Protein AF-A0A6I7X8Q0-F1 (afdb_monomer)

Mean predicted aligned error: 6.01 Å

Structure (mmCIF, N/CA/C/O backbone):
data_AF-A0A6I7X8Q0-F1
#
_entry.id   AF-A0A6I7X8Q0-F1
#
loop_
_atom_site.group_PDB
_atom_site.id
_atom_site.type_symbol
_atom_site.label_atom_id
_atom_site.label_alt_id
_atom_site.label_comp_id
_atom_site.label_asym_id
_atom_site.label_entity_id
_atom_site.label_seq_id
_atom_site.pdbx_PDB_ins_code
_atom_site.Cartn_x
_atom_site.Cartn_y
_atom_site.Cartn_z
_atom_site.occupancy
_atom_site.B_iso_or_equiv
_atom_site.auth_seq_id
_atom_site.auth_comp_id
_atom_site.auth_asym_id
_atom_site.auth_atom_id
_atom_site.pdbx_PDB_model_num
ATOM 1 N N . MET A 1 1 ? 10.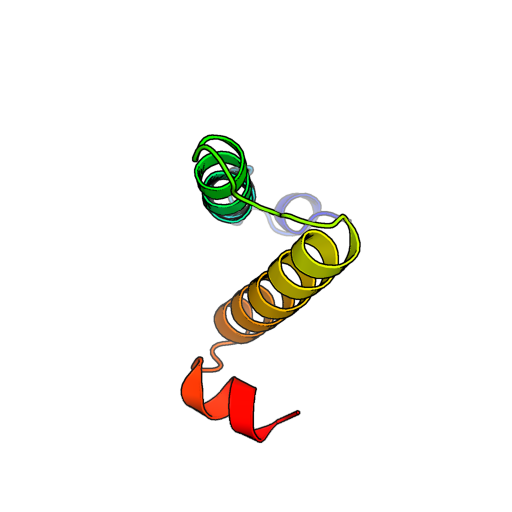741 -15.829 -5.954 1.00 59.12 1 MET A N 1
ATOM 2 C CA . MET A 1 1 ? 12.062 -15.406 -6.468 1.00 59.12 1 MET A CA 1
ATOM 3 C C . MET A 1 1 ? 12.060 -13.889 -6.608 1.00 59.12 1 MET A C 1
ATOM 5 O O . MET A 1 1 ? 11.109 -13.361 -7.173 1.00 59.12 1 MET A O 1
ATOM 9 N N . LEU A 1 2 ? 13.027 -13.178 -6.020 1.00 71.12 2 LEU A N 1
ATOM 10 C CA 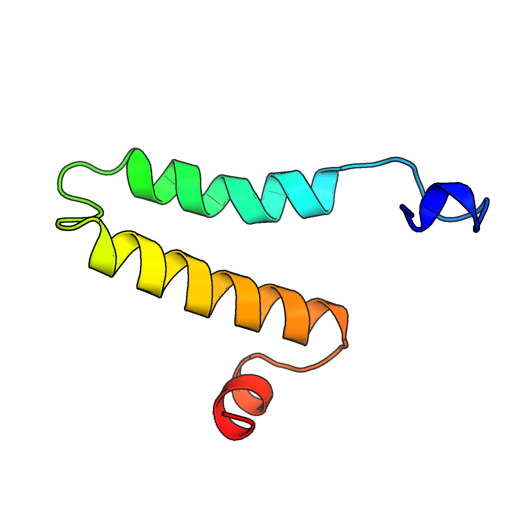. LEU A 1 2 ? 13.064 -11.709 -6.060 1.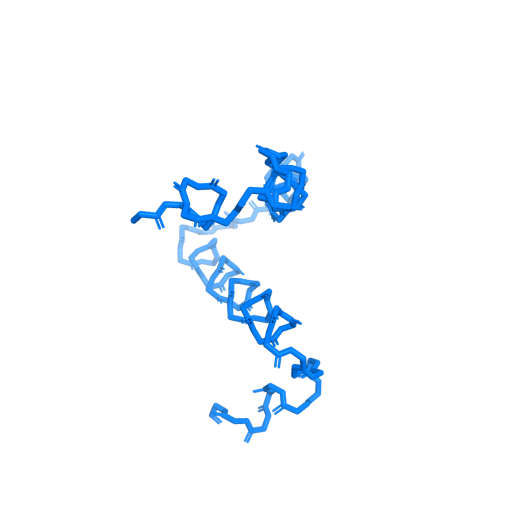00 71.12 2 LEU A CA 1
ATOM 11 C C . LEU A 1 2 ? 13.694 -11.241 -7.379 1.00 71.12 2 LEU A C 1
ATOM 13 O O . LEU A 1 2 ? 14.674 -11.820 -7.828 1.00 71.12 2 LEU A O 1
ATOM 17 N N . ARG A 1 3 ? 13.134 -10.198 -8.007 1.00 73.19 3 ARG A N 1
ATOM 18 C CA . ARG A 1 3 ? 13.464 -9.793 -9.391 1.00 73.19 3 ARG A CA 1
ATOM 19 C C . ARG A 1 3 ? 14.934 -9.385 -9.591 1.00 73.19 3 ARG A C 1
ATOM 21 O O . ARG A 1 3 ? 15.456 -9.560 -10.686 1.00 73.19 3 ARG A O 1
ATOM 28 N N . PHE A 1 4 ? 15.610 -8.920 -8.536 1.00 77.62 4 PHE A N 1
ATOM 29 C CA . PHE A 1 4 ? 17.053 -8.639 -8.552 1.00 77.62 4 PHE A CA 1
ATOM 30 C C . PHE A 1 4 ? 17.921 -9.907 -8.634 1.00 77.62 4 PHE A C 1
ATOM 32 O O . PHE A 1 4 ? 19.059 -9.829 -9.071 1.00 77.62 4 PHE A O 1
ATOM 39 N N . MET A 1 5 ? 17.402 -11.080 -8.242 1.00 85.88 5 MET A N 1
ATOM 40 C CA . MET A 1 5 ? 18.147 -12.348 -8.310 1.00 85.88 5 MET A CA 1
ATOM 41 C C . MET A 1 5 ? 18.263 -12.877 -9.744 1.00 85.88 5 MET A C 1
ATOM 43 O O . MET A 1 5 ? 19.109 -13.716 -10.020 1.00 85.88 5 MET A O 1
ATOM 47 N N . THR A 1 6 ? 17.399 -12.411 -10.649 1.00 89.88 6 THR A N 1
ATOM 48 C CA . THR A 1 6 ? 17.355 -12.828 -12.060 1.00 89.88 6 THR A CA 1
ATOM 49 C C . THR A 1 6 ? 17.788 -11.734 -13.028 1.00 89.88 6 THR A C 1
ATOM 51 O O . THR A 1 6 ? 18.092 -12.026 -14.177 1.00 89.88 6 THR A O 1
ATOM 54 N N . ILE A 1 7 ? 17.751 -10.468 -12.604 1.00 83.31 7 ILE A N 1
ATOM 55 C CA . ILE A 1 7 ? 17.950 -9.312 -13.478 1.00 83.31 7 ILE A CA 1
ATOM 56 C C . ILE A 1 7 ? 18.9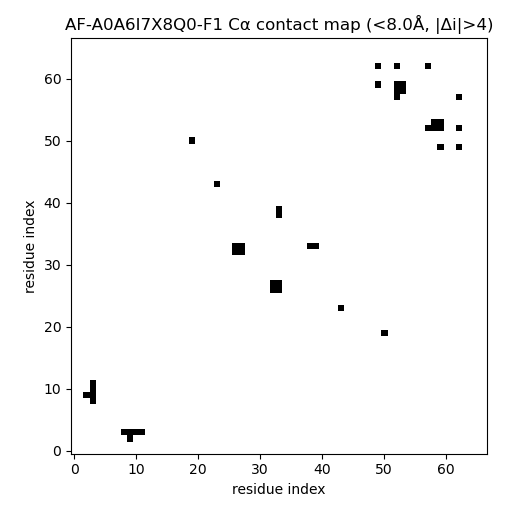96 -8.388 -12.851 1.00 83.31 7 ILE A C 1
ATOM 58 O O . ILE A 1 7 ? 18.698 -7.664 -11.903 1.00 83.31 7 ILE A O 1
ATOM 62 N N . ALA A 1 8 ? 20.207 -8.393 -13.417 1.00 84.38 8 ALA A N 1
ATOM 63 C CA . ALA A 1 8 ? 21.387 -7.720 -12.864 1.00 84.38 8 ALA A CA 1
ATOM 64 C C . ALA A 1 8 ? 21.252 -6.190 -12.724 1.00 84.38 8 ALA A C 1
ATOM 66 O O . ALA A 1 8 ? 21.892 -5.597 -11.862 1.00 84.38 8 ALA A O 1
ATOM 67 N N . TYR A 1 9 ? 20.409 -5.543 -13.537 1.00 84.50 9 TYR A N 1
ATOM 68 C CA . TYR A 1 9 ? 20.188 -4.093 -13.473 1.00 84.50 9 TYR A CA 1
ATOM 69 C C . TYR A 1 9 ? 19.129 -3.673 -12.441 1.00 84.50 9 TYR A C 1
ATOM 71 O O . TYR A 1 9 ? 18.914 -2.479 -12.237 1.00 84.50 9 TYR A O 1
ATOM 79 N N . VAL A 1 10 ? 18.429 -4.623 -11.808 1.00 78.44 10 VAL A N 1
ATOM 80 C CA . VAL A 1 10 ? 17.452 -4.303 -10.763 1.00 78.44 10 VAL A CA 1
ATOM 81 C C . VAL A 1 10 ? 18.204 -4.147 -9.439 1.00 78.44 10 VAL A C 1
ATOM 83 O O . VAL A 1 10 ? 18.749 -5.129 -8.937 1.00 78.44 10 VAL A O 1
ATOM 86 N N . PRO A 1 11 ? 18.232 -2.944 -8.840 1.00 76.62 11 PRO A N 1
ATOM 87 C CA . PRO A 1 11 ? 18.942 -2.730 -7.588 1.00 76.62 11 PRO A CA 1
ATOM 88 C C . PRO A 1 11 ? 18.334 -3.568 -6.455 1.00 76.62 11 PRO A C 1
ATOM 90 O O . PRO A 1 11 ? 17.116 -3.724 -6.364 1.00 76.62 11 PRO A O 1
ATOM 93 N N . PHE A 1 12 ? 19.183 -4.040 -5.536 1.00 77.25 12 PHE A N 1
ATOM 94 C CA . PHE A 1 12 ? 18.804 -4.817 -4.341 1.00 77.25 12 PHE A CA 1
ATOM 95 C C . PHE A 1 12 ? 17.946 -4.026 -3.324 1.00 77.25 12 PHE A C 1
ATOM 97 O O . PHE A 1 12 ? 17.564 -4.536 -2.275 1.00 77.25 12 PHE A O 1
ATOM 104 N N . THR A 1 13 ? 17.637 -2.758 -3.599 1.00 80.38 13 THR A N 1
ATOM 105 C CA . THR A 1 13 ? 16.983 -1.869 -2.636 1.00 80.38 13 THR A CA 1
ATOM 106 C C . THR A 1 13 ? 15.580 -2.342 -2.245 1.00 80.38 13 THR A C 1
ATOM 108 O O . THR A 1 13 ? 14.720 -2.622 -3.082 1.00 80.38 13 THR A O 1
ATOM 111 N N . ASN A 1 14 ? 15.323 -2.352 -0.938 1.00 78.00 14 ASN A N 1
ATOM 112 C CA . ASN A 1 14 ? 14.001 -2.568 -0.363 1.00 78.00 14 ASN A CA 1
ATOM 113 C C . ASN A 1 14 ? 13.206 -1.254 -0.206 1.00 78.00 14 ASN A C 1
ATOM 115 O O . ASN A 1 14 ? 12.098 -1.296 0.326 1.00 78.00 14 ASN A O 1
ATOM 119 N N . ASN A 1 15 ? 13.717 -0.105 -0.677 1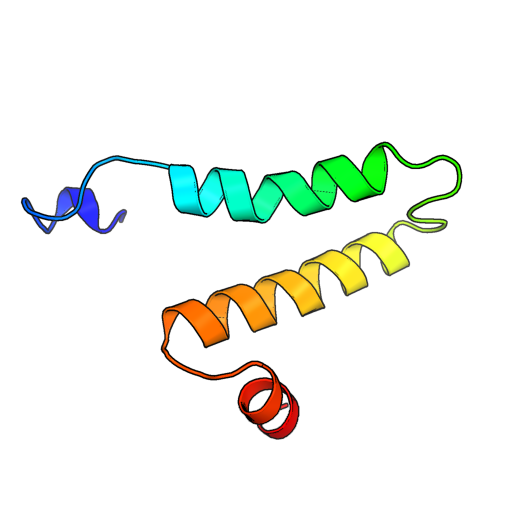.00 83.5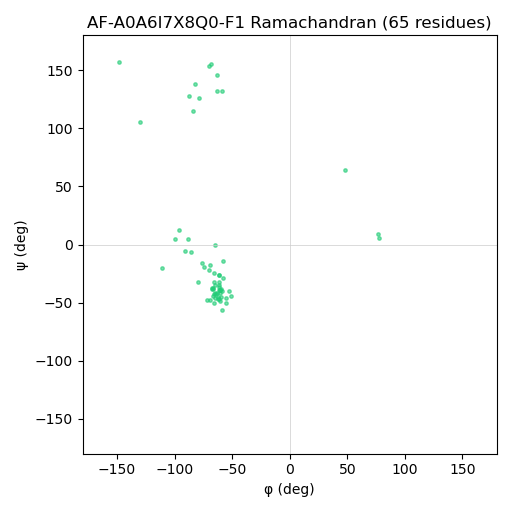6 15 ASN A N 1
ATOM 120 C CA . ASN A 1 15 ? 13.132 1.221 -0.423 1.00 83.56 15 ASN A CA 1
ATOM 121 C C . ASN A 1 15 ? 11.642 1.288 -0.779 1.00 83.56 15 ASN A C 1
ATOM 123 O O . ASN A 1 15 ? 10.843 1.883 -0.059 1.00 83.56 15 ASN A O 1
ATOM 127 N N . ALA A 1 16 ? 11.236 0.661 -1.886 1.00 79.50 16 ALA A N 1
ATOM 128 C CA . ALA A 1 16 ? 9.831 0.617 -2.287 1.00 79.50 16 ALA A CA 1
ATOM 129 C C . ALA A 1 16 ? 8.966 -0.217 -1.322 1.00 79.50 16 ALA A C 1
ATOM 131 O O . ALA A 1 16 ? 7.821 0.147 -1.044 1.00 79.50 16 ALA A O 1
ATOM 132 N N . ALA A 1 17 ? 9.506 -1.322 -0.800 1.00 80.56 17 ALA A N 1
ATOM 133 C CA . ALA A 1 17 ? 8.833 -2.155 0.190 1.00 80.56 17 ALA A CA 1
ATOM 134 C C . ALA A 1 17 ? 8.728 -1.425 1.537 1.00 80.56 17 ALA A C 1
ATOM 136 O O . ALA A 1 17 ? 7.626 -1.307 2.076 1.00 80.56 17 ALA A O 1
ATOM 137 N N . GLU A 1 18 ? 9.820 -0.836 2.026 1.00 86.44 18 GLU A N 1
ATOM 138 C CA . GLU A 1 18 ? 9.817 -0.044 3.261 1.00 86.44 18 GLU A CA 1
ATOM 139 C C . GLU A 1 18 ? 8.871 1.153 3.181 1.00 86.44 18 GLU A C 1
ATOM 141 O O . GLU A 1 18 ? 8.057 1.357 4.083 1.00 86.44 18 GLU A O 1
ATOM 146 N N . ASN A 1 19 ? 8.892 1.905 2.076 1.00 86.75 19 ASN A N 1
ATOM 147 C CA . ASN A 1 19 ? 7.979 3.032 1.881 1.00 86.75 19 ASN A CA 1
ATOM 148 C C . ASN A 1 19 ? 6.507 2.600 1.881 1.00 86.75 19 ASN A C 1
ATOM 150 O O . ASN A 1 19 ? 5.651 3.329 2.388 1.00 86.75 19 ASN A O 1
ATOM 154 N N . SER A 1 20 ? 6.195 1.411 1.355 1.00 84.56 20 SER A N 1
ATOM 155 C CA . SER A 1 20 ? 4.825 0.889 1.374 1.00 84.56 20 SER A CA 1
ATOM 156 C C . SER A 1 20 ? 4.338 0.561 2.795 1.00 84.56 20 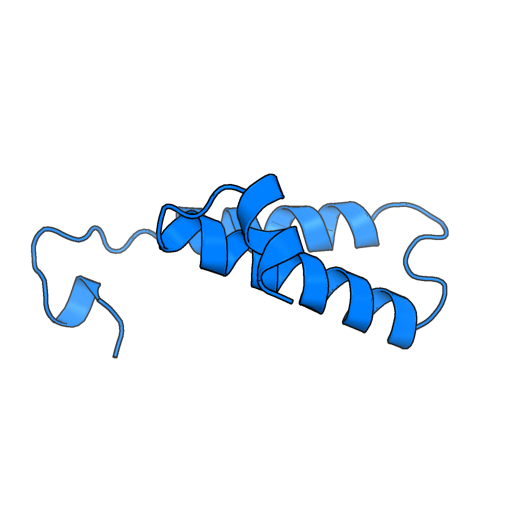SER A C 1
ATOM 158 O O . SER A 1 20 ? 3.193 0.874 3.129 1.00 84.56 20 SER A O 1
ATOM 160 N N . ILE A 1 21 ? 5.222 0.028 3.650 1.00 86.25 21 ILE A N 1
ATOM 161 C CA . ILE A 1 21 ? 4.932 -0.358 5.043 1.00 86.25 21 ILE A CA 1
ATOM 162 C C . ILE A 1 21 ? 4.936 0.855 5.984 1.00 86.25 21 ILE A C 1
ATOM 164 O O . ILE A 1 21 ? 4.157 0.904 6.941 1.00 86.25 21 ILE A O 1
ATOM 168 N N . ARG A 1 22 ? 5.763 1.870 5.704 1.00 89.50 22 ARG A N 1
ATOM 169 C CA . ARG A 1 22 ? 5.917 3.078 6.531 1.00 89.50 22 ARG A CA 1
ATOM 170 C C . ARG A 1 22 ? 4.587 3.739 6.870 1.00 89.50 22 ARG A C 1
ATOM 172 O O . ARG A 1 22 ? 4.348 4.077 8.025 1.00 89.50 22 ARG A O 1
ATOM 179 N N . MET A 1 23 ? 3.695 3.871 5.890 1.00 87.31 23 MET A N 1
ATOM 180 C CA . MET A 1 23 ? 2.383 4.491 6.104 1.00 87.31 23 MET A CA 1
ATOM 181 C C . MET A 1 23 ? 1.483 3.685 7.043 1.00 87.31 23 MET A C 1
ATOM 183 O O . MET A 1 23 ? 0.721 4.276 7.801 1.00 87.31 23 MET A O 1
ATOM 187 N N . THR A 1 24 ? 1.593 2.357 7.044 1.00 88.44 24 THR A N 1
ATOM 188 C CA . THR A 1 24 ? 0.873 1.509 8.001 1.00 88.44 24 THR A CA 1
ATOM 189 C C . THR A 1 24 ? 1.377 1.758 9.418 1.00 88.44 24 THR A C 1
ATOM 191 O O . THR A 1 24 ? 0.575 1.921 10.335 1.00 88.44 24 THR A O 1
ATOM 194 N N . LYS A 1 25 ? 2.698 1.880 9.603 1.00 90.00 25 LYS A N 1
ATOM 195 C CA . LYS A 1 25 ? 3.279 2.200 10.913 1.00 90.00 25 LYS A CA 1
ATOM 196 C C . LYS A 1 25 ? 2.922 3.614 11.375 1.00 90.00 25 LYS A C 1
ATOM 198 O O . LYS A 1 25 ? 2.638 3.818 12.551 1.00 90.00 25 LYS A O 1
ATOM 203 N N . VAL A 1 26 ? 2.890 4.576 10.450 1.00 91.75 26 VAL A N 1
ATOM 204 C CA . VAL A 1 26 ? 2.415 5.940 10.720 1.00 91.75 26 VAL A CA 1
ATOM 205 C C . VAL A 1 26 ? 0.964 5.932 11.178 1.00 91.75 26 VAL A C 1
ATOM 207 O O . VAL A 1 26 ? 0.657 6.627 12.131 1.00 91.75 26 VAL A O 1
ATOM 210 N N . GLN A 1 27 ? 0.088 5.133 10.572 1.00 90.00 27 GLN A N 1
ATOM 211 C CA . GLN A 1 27 ? -1.288 5.022 11.053 1.00 90.00 27 GLN A CA 1
ATOM 212 C C . GLN A 1 27 ? -1.342 4.404 12.454 1.00 90.00 27 GLN A C 1
ATOM 214 O O . GLN A 1 27 ? -1.966 4.978 13.336 1.00 90.00 27 GLN A O 1
ATOM 219 N N . GLN A 1 28 ? -0.610 3.315 12.708 1.00 88.81 28 GLN A N 1
ATOM 220 C CA . GLN A 1 28 ? -0.564 2.682 14.035 1.00 88.81 28 GLN A CA 1
ATOM 221 C C . GLN A 1 28 ? -0.085 3.614 15.159 1.00 88.81 28 GLN A C 1
ATOM 223 O O . GLN A 1 28 ? -0.457 3.406 16.308 1.00 88.81 28 GLN A O 1
ATOM 228 N N . LYS A 1 29 ? 0.757 4.613 14.857 1.00 91.75 29 LYS A N 1
ATOM 229 C CA . LYS A 1 29 ? 1.285 5.544 15.869 1.00 91.75 29 LYS A CA 1
ATOM 230 C C . LYS A 1 29 ? 0.265 6.606 16.307 1.00 91.75 29 LYS A C 1
ATOM 232 O O . LYS A 1 29 ? 0.501 7.295 17.294 1.00 91.75 29 LYS A O 1
ATOM 237 N N . ILE A 1 30 ? -0.816 6.795 15.548 1.00 92.50 30 ILE A N 1
ATOM 238 C CA . ILE A 1 30 ? -1.856 7.783 15.848 1.00 92.50 30 ILE A CA 1
ATOM 239 C C . ILE A 1 30 ? -2.770 7.207 16.935 1.00 92.50 30 ILE A C 1
ATOM 241 O O . ILE A 1 30 ? -3.305 6.109 16.784 1.00 92.50 30 ILE A O 1
ATOM 245 N N . SER A 1 31 ? -2.959 7.951 18.028 1.00 87.81 31 SER A N 1
ATOM 246 C CA . SER A 1 31 ? -3.860 7.543 19.114 1.00 87.81 31 SER A CA 1
ATOM 247 C C . SER A 1 31 ? -5.290 7.352 18.594 1.00 87.81 31 SER A C 1
ATOM 249 O O . SER A 1 31 ? -5.800 8.1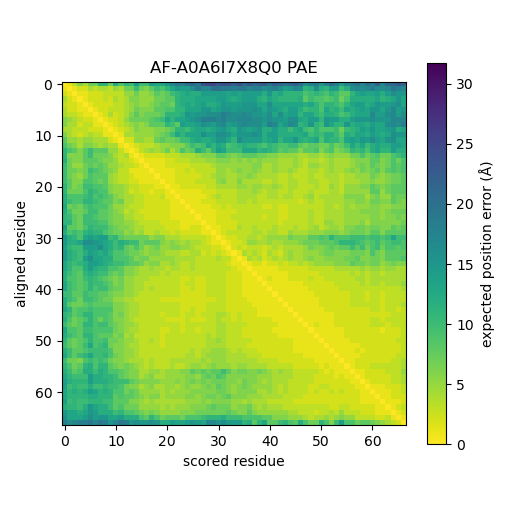88 17.850 1.00 87.81 31 SER A O 1
ATOM 251 N N . GLY A 1 32 ? -5.928 6.236 18.953 1.00 84.56 32 GLY A N 1
ATOM 252 C CA . GLY A 1 32 ? -7.279 5.889 18.494 1.00 84.56 32 GLY A CA 1
ATOM 253 C C . GLY A 1 32 ? -7.373 5.341 17.061 1.00 84.56 32 GLY A C 1
ATOM 254 O O . GLY A 1 32 ? -8.479 5.104 16.571 1.00 84.56 32 GLY A O 1
ATOM 255 N N . CYS A 1 33 ? -6.245 5.114 16.381 1.00 86.69 33 CYS A N 1
ATOM 256 C CA . CYS A 1 33 ? -6.212 4.446 15.081 1.00 86.69 33 CYS A CA 1
ATOM 257 C C . CYS A 1 33 ? -6.542 2.946 15.187 1.00 86.69 33 CYS A C 1
ATOM 259 O O . CYS A 1 33 ? -6.317 2.327 16.222 1.00 86.69 33 CYS A O 1
ATOM 261 N N . PHE A 1 34 ? -7.063 2.361 14.098 1.00 86.38 34 PHE A N 1
ATOM 262 C CA . PHE A 1 34 ? -7.406 0.938 13.985 1.00 86.38 34 PHE A CA 1
ATOM 263 C C . PHE A 1 34 ? -8.226 0.423 15.178 1.00 86.38 34 PHE A C 1
ATOM 265 O O . PHE A 1 34 ? -7.811 -0.474 15.904 1.00 86.38 34 PHE A O 1
ATOM 272 N N . ARG A 1 35 ? -9.440 0.975 15.335 1.00 88.88 35 ARG A N 1
ATOM 273 C CA . ARG A 1 35 ? -10.398 0.635 16.410 1.00 88.88 35 ARG A CA 1
ATOM 274 C C . ARG A 1 35 ? -10.800 -0.848 16.445 1.00 88.88 35 ARG A C 1
ATOM 276 O O . ARG A 1 35 ? -11.389 -1.296 17.421 1.00 88.88 35 ARG A O 1
ATOM 283 N N . SER A 1 36 ? -10.500 -1.597 15.385 1.00 92.62 36 SER A N 1
ATOM 284 C CA . SER A 1 36 ? -10.636 -3.048 15.315 1.00 92.62 36 SER A CA 1
ATOM 285 C C . SER A 1 36 ? -9.568 -3.652 14.400 1.00 92.62 36 SER A C 1
ATOM 287 O O . SER A 1 36 ? -9.041 -2.999 13.490 1.00 92.62 36 SER A O 1
ATOM 289 N N . THR A 1 37 ? -9.276 -4.936 14.609 1.00 91.31 37 THR A N 1
ATOM 290 C CA . THR A 1 37 ? -8.393 -5.719 13.729 1.00 91.31 37 THR A CA 1
ATOM 291 C C . THR A 1 37 ? -8.947 -5.811 12.308 1.00 91.31 37 THR A C 1
ATOM 293 O O . THR A 1 37 ? -8.188 -5.823 11.341 1.00 91.31 37 THR A O 1
ATOM 296 N N . GLU A 1 38 ? -10.269 -5.827 12.166 1.00 94.44 38 GLU A N 1
ATOM 297 C CA . GLU A 1 38 ? -10.954 -5.839 10.879 1.00 94.44 38 GLU A CA 1
ATOM 298 C C . GLU A 1 38 ? -10.745 -4.537 10.099 1.00 94.44 38 GLU A C 1
ATOM 300 O O . GLU A 1 38 ? -10.350 -4.579 8.934 1.00 94.44 38 GLU A O 1
ATOM 305 N N . GLY A 1 39 ? -10.854 -3.379 10.760 1.00 91.50 39 GLY A N 1
ATOM 306 C CA . GLY A 1 39 ? -10.530 -2.088 10.148 1.00 91.50 39 GLY A CA 1
ATOM 307 C C . GLY A 1 39 ? -9.074 -2.009 9.676 1.00 91.50 39 GLY A C 1
ATOM 308 O O . GLY A 1 39 ? -8.796 -1.504 8.587 1.00 91.50 39 GLY A O 1
ATOM 309 N N . ALA A 1 40 ? -8.139 -2.580 10.444 1.00 91.50 40 ALA A N 1
ATOM 310 C CA . ALA A 1 40 ? -6.738 -2.680 10.034 1.00 91.50 40 ALA A CA 1
ATOM 311 C C . ALA A 1 40 ? -6.547 -3.578 8.799 1.00 91.50 40 ALA A C 1
ATOM 313 O O . ALA A 1 40 ? -5.799 -3.222 7.886 1.00 91.50 40 ALA A O 1
ATOM 314 N N . LYS A 1 41 ? -7.247 -4.718 8.730 1.00 92.69 41 LYS A N 1
ATOM 315 C CA . LYS A 1 41 ? -7.215 -5.615 7.563 1.00 92.69 41 LYS A CA 1
ATOM 316 C C . LYS A 1 41 ? -7.755 -4.927 6.310 1.00 92.69 41 LYS A C 1
ATOM 318 O O . LYS A 1 41 ? -7.113 -5.010 5.264 1.00 92.69 41 LYS A O 1
ATOM 323 N N . ILE A 1 42 ? -8.881 -4.217 6.414 1.00 92.94 42 ILE A N 1
ATOM 324 C CA . ILE A 1 42 ? -9.476 -3.460 5.300 1.00 92.94 42 ILE A CA 1
ATOM 325 C C . ILE A 1 42 ? -8.496 -2.394 4.804 1.00 92.94 42 ILE A C 1
ATOM 327 O O . ILE A 1 42 ? -8.201 -2.336 3.610 1.00 92.94 42 ILE A O 1
ATOM 331 N N . PHE A 1 43 ? -7.920 -1.607 5.718 1.00 91.44 43 PHE A N 1
ATOM 332 C CA . PHE A 1 43 ? -6.921 -0.595 5.377 1.00 91.44 43 PHE A CA 1
ATOM 333 C C . PHE A 1 43 ? -5.731 -1.194 4.616 1.00 91.44 43 PHE A C 1
ATOM 335 O O . PHE A 1 43 ? -5.362 -0.706 3.543 1.00 91.44 43 PHE A O 1
ATOM 342 N N . CYS A 1 44 ? -5.153 -2.279 5.140 1.00 91.44 44 CYS A N 1
ATOM 343 C CA . CYS A 1 44 ? -4.042 -2.976 4.498 1.00 91.44 44 CYS A CA 1
ATOM 344 C C . CYS A 1 44 ? -4.431 -3.524 3.119 1.00 91.44 44 CYS A C 1
ATOM 346 O O . CYS A 1 44 ? -3.636 -3.423 2.184 1.00 91.44 44 CYS A O 1
ATOM 348 N N . ARG A 1 45 ? -5.649 -4.057 2.964 1.00 92.62 45 ARG A N 1
ATOM 349 C CA . ARG A 1 45 ? -6.139 -4.616 1.697 1.00 92.62 45 ARG A CA 1
ATOM 350 C C . ARG A 1 45 ? -6.279 -3.545 0.618 1.00 92.62 45 ARG A C 1
ATOM 352 O O . ARG A 1 45 ? -5.716 -3.710 -0.461 1.00 92.62 45 ARG A O 1
ATOM 359 N N . VAL A 1 46 ? -6.942 -2.429 0.921 1.00 92.31 46 VAL A N 1
ATOM 360 C CA . VAL A 1 46 ? -7.121 -1.311 -0.026 1.00 92.31 46 VAL A CA 1
ATOM 361 C C . VAL A 1 46 ? -5.769 -0.724 -0.434 1.00 92.31 46 VAL A C 1
ATOM 363 O O . VAL A 1 46 ? -5.481 -0.546 -1.617 1.00 92.31 46 VAL A O 1
ATOM 366 N N . ARG A 1 47 ? -4.888 -0.470 0.537 1.00 91.12 47 ARG A N 1
ATOM 367 C CA . ARG A 1 47 ? -3.546 0.069 0.274 1.00 91.12 47 ARG A CA 1
ATOM 368 C C . ARG A 1 47 ? -2.683 -0.894 -0.538 1.00 91.12 47 ARG A C 1
ATOM 370 O O . ARG A 1 47 ? -1.986 -0.450 -1.448 1.00 91.12 47 ARG A O 1
ATOM 377 N N . GLY A 1 48 ? -2.724 -2.187 -0.218 1.00 91.06 48 GLY A N 1
ATOM 378 C CA . GLY A 1 48 ? -1.991 -3.225 -0.940 1.00 91.06 48 GLY A CA 1
ATOM 379 C C . GLY A 1 48 ? -2.454 -3.356 -2.390 1.00 91.06 48 GLY A C 1
ATOM 380 O O . GLY A 1 48 ? -1.616 -3.427 -3.293 1.00 91.06 48 GLY A O 1
ATOM 381 N N . TYR A 1 49 ? -3.769 -3.298 -2.618 1.00 92.44 49 TYR A N 1
ATOM 382 C CA . TYR A 1 49 ? -4.365 -3.289 -3.953 1.00 92.44 49 TYR A CA 1
ATOM 383 C C . TYR A 1 49 ? -3.862 -2.098 -4.778 1.00 92.44 49 TYR A C 1
ATOM 385 O O . TYR A 1 49 ? -3.201 -2.286 -5.798 1.00 92.44 49 TYR A O 1
ATOM 393 N N . LEU A 1 50 ? -4.038 -0.874 -4.270 1.00 91.75 50 LEU A N 1
ATOM 394 C CA . LEU A 1 50 ? -3.609 0.346 -4.963 1.00 91.75 50 LEU A CA 1
ATOM 395 C C . LEU A 1 50 ? -2.095 0.386 -5.220 1.00 91.75 50 LEU A C 1
ATOM 397 O O . LEU A 1 50 ? -1.654 0.820 -6.284 1.00 91.75 50 LEU A O 1
ATOM 401 N N . ALA A 1 51 ? -1.279 -0.083 -4.270 1.00 89.31 51 ALA A N 1
ATOM 402 C CA . ALA A 1 51 ? 0.170 -0.166 -4.448 1.00 89.31 51 ALA A CA 1
ATOM 403 C C . ALA A 1 51 ? 0.560 -1.154 -5.558 1.00 89.31 51 ALA A C 1
ATOM 405 O O . ALA A 1 51 ? 1.532 -0.919 -6.274 1.00 89.31 51 ALA A O 1
ATOM 406 N N . THR A 1 52 ? -0.193 -2.242 -5.708 1.00 89.81 52 THR A N 1
ATOM 407 C CA . THR A 1 52 ? 0.023 -3.238 -6.763 1.00 89.81 52 THR A CA 1
ATOM 408 C C . THR A 1 52 ? -0.388 -2.688 -8.122 1.00 89.81 52 THR A C 1
ATOM 410 O O . THR A 1 52 ? 0.416 -2.732 -9.049 1.00 89.81 52 THR A O 1
ATOM 413 N N . CYS A 1 53 ? -1.569 -2.076 -8.225 1.00 92.12 53 CYS A N 1
ATOM 414 C CA . CYS A 1 53 ? -2.036 -1.407 -9.441 1.00 92.12 53 CYS A CA 1
ATOM 415 C C . CYS A 1 53 ? -1.033 -0.352 -9.922 1.00 92.12 53 CYS A C 1
ATOM 417 O O . CYS A 1 53 ? -0.624 -0.362 -11.081 1.00 92.12 53 CYS A O 1
ATOM 419 N N . ARG A 1 54 ? -0.527 0.481 -9.005 1.00 90.25 54 ARG A N 1
ATOM 420 C CA . ARG A 1 54 ? 0.477 1.498 -9.336 1.00 90.25 54 ARG A CA 1
ATOM 421 C C . ARG A 1 54 ? 1.781 0.898 -9.870 1.00 90.25 54 ARG A C 1
ATOM 423 O O . ARG A 1 54 ? 2.381 1.475 -10.771 1.00 90.25 54 ARG A O 1
ATOM 430 N N . LYS A 1 55 ? 2.221 -0.256 -9.350 1.00 86.44 55 LYS A N 1
ATOM 431 C CA . LYS A 1 55 ? 3.403 -0.975 -9.872 1.00 86.44 55 LYS A CA 1
ATOM 432 C C . LYS A 1 55 ? 3.194 -1.500 -11.294 1.00 86.44 55 LYS A C 1
ATOM 434 O O . LYS A 1 55 ? 4.178 -1.689 -11.998 1.00 86.44 55 LYS A O 1
ATOM 439 N N . GLN A 1 56 ? 1.943 -1.712 -11.696 1.00 89.38 56 GLN A N 1
ATOM 440 C CA . GLN A 1 56 ? 1.554 -2.136 -13.042 1.00 89.38 56 GLN A CA 1
ATOM 441 C C . GLN A 1 56 ? 1.154 -0.959 -13.950 1.00 89.38 56 GLN A C 1
ATOM 443 O O . GLN A 1 56 ? 0.574 -1.171 -15.007 1.00 89.38 56 GLN A O 1
ATOM 448 N N . GLY A 1 57 ? 1.432 0.288 -13.548 1.00 92.12 57 GLY A N 1
ATOM 449 C CA . GLY A 1 57 ? 1.106 1.476 -14.346 1.00 92.12 57 GLY A CA 1
ATOM 450 C C . GLY A 1 57 ? -0.372 1.883 -14.320 1.00 92.12 57 GLY A C 1
ATOM 451 O O . GLY A 1 57 ? -0.770 2.782 -15.054 1.00 92.12 57 GLY A O 1
ATOM 452 N N . VAL A 1 58 ? -1.188 1.269 -13.461 1.00 94.19 58 VAL A N 1
ATOM 453 C CA . VAL A 1 58 ? -2.615 1.583 -13.325 1.00 94.19 58 VAL A CA 1
ATOM 454 C C . VAL A 1 58 ? -2.796 2.728 -12.323 1.00 94.19 58 VAL A C 1
ATOM 456 O O . VAL A 1 58 ? -2.291 2.674 -11.196 1.00 94.19 58 VAL A O 1
ATOM 459 N N . SER A 1 59 ? -3.517 3.778 -12.729 1.00 93.38 59 SER A N 1
ATOM 460 C CA . SER A 1 59 ? -3.848 4.909 -11.853 1.00 93.38 59 SER A CA 1
ATOM 461 C C . SER A 1 59 ? -4.826 4.486 -10.753 1.00 93.38 59 SER A C 1
ATOM 463 O O . SER A 1 59 ? -5.577 3.529 -10.913 1.00 93.38 59 SER A O 1
ATOM 465 N N . ALA A 1 60 ? -4.848 5.202 -9.624 1.00 90.44 60 ALA A N 1
ATOM 466 C CA . ALA A 1 60 ? -5.765 4.871 -8.529 1.00 90.44 60 ALA A CA 1
ATOM 467 C C . ALA A 1 60 ? -7.237 4.957 -8.964 1.00 90.44 60 ALA A C 1
ATOM 469 O O . ALA A 1 60 ? -8.029 4.100 -8.591 1.00 90.44 60 ALA A O 1
ATOM 470 N N . THR A 1 61 ? -7.585 5.947 -9.787 1.00 93.44 61 THR A N 1
ATOM 471 C CA . THR A 1 61 ? -8.941 6.118 -10.320 1.00 93.44 61 THR A CA 1
ATOM 472 C C . THR A 1 61 ? -9.350 4.932 -11.186 1.00 93.44 61 THR A C 1
ATOM 474 O O . THR A 1 61 ? -10.419 4.377 -10.974 1.00 93.44 61 THR A O 1
ATOM 477 N N . LEU A 1 62 ? -8.472 4.497 -12.100 1.00 92.81 62 LEU A N 1
ATOM 478 C CA . LEU A 1 62 ? -8.720 3.326 -12.944 1.00 92.81 62 LEU A CA 1
ATOM 479 C C . LEU A 1 62 ? -8.754 2.033 -12.119 1.00 92.81 62 LEU A C 1
ATOM 481 O O . LEU A 1 62 ? -9.573 1.163 -12.366 1.00 92.81 62 LEU A O 1
ATOM 485 N N . ALA A 1 63 ? -7.903 1.901 -11.102 1.00 92.19 63 ALA A N 1
ATOM 486 C CA . ALA A 1 63 ? -7.924 0.742 -10.215 1.00 92.19 63 ALA A CA 1
ATOM 487 C C . ALA A 1 63 ? -9.286 0.590 -9.513 1.00 92.19 63 ALA A C 1
ATOM 489 O O . ALA A 1 63 ? -9.812 -0.510 -9.416 1.00 92.19 63 ALA A O 1
ATOM 490 N N . MET A 1 64 ? -9.901 1.690 -9.077 1.00 91.00 64 MET A N 1
ATOM 491 C CA . MET A 1 64 ? -11.212 1.638 -8.421 1.00 91.00 64 MET A CA 1
ATOM 492 C C . MET A 1 64 ? -12.364 1.256 -9.362 1.00 91.00 64 MET A C 1
ATOM 494 O O . MET A 1 64 ? -13.411 0.856 -8.871 1.00 91.00 64 MET A O 1
ATOM 498 N N . THR A 1 65 ? -12.192 1.356 -10.685 1.00 93.44 65 THR A N 1
ATOM 499 C CA . THR A 1 65 ? -13.195 0.897 -11.665 1.00 93.44 65 THR A CA 1
ATOM 500 C C . THR A 1 65 ? -12.992 -0.558 -12.097 1.00 93.44 65 THR A C 1
ATOM 502 O O . THR A 1 65 ? -13.784 -1.068 -12.881 1.00 93.44 65 THR A O 1
ATOM 505 N N . LEU A 1 66 ? -11.911 -1.211 -11.654 1.00 85.12 66 LEU A N 1
ATOM 506 C CA . LEU A 1 66 ? -11.563 -2.601 -11.988 1.00 85.12 66 LEU A CA 1
ATOM 507 C C . LEU A 1 66 ? -11.942 -3.599 -10.877 1.00 85.12 66 LEU A C 1
ATOM 509 O O . LEU A 1 66 ? -11.572 -4.771 -10.966 1.00 85.12 66 LEU A O 1
ATOM 513 N N . VAL A 1 67 ? -12.606 -3.126 -9.820 1.00 75.19 67 VAL A N 1
ATOM 514 C CA . VAL A 1 67 ? -13.090 -3.909 -8.670 1.00 75.19 67 VAL A CA 1
ATOM 515 C C . VAL A 1 67 ? -14.595 -4.091 -8.749 1.00 75.19 67 VAL A C 1
ATOM 517 O O . VAL A 1 67 ? -15.273 -3.131 -9.170 1.00 75.19 67 VAL A O 1
#

Radius of gyration: 14.9 Å; Cα contacts (8 Å, |Δi|>4): 22; chains: 1; bounding box: 35×23×34 Å

Secondary structure (DSSP, 8-state):
--GGGT-TTS----HHHHHHHHHHHHHHTSTT--SSHHHHHHHHHHHHHHHHHHHTT--HHHHHT--

pLDDT: mean 87.22, std 6.54, range [59.12, 94.44]

Sequence (67 aa):
MLRFMTIAYVPFTNNAAENSIRMTKVQQKISGCFRSTEGAKIFCRVRGYLATCRKQGVSATLAMTLV

Foldseek 3Di:
DDPCVPDVPDDPDCVLVCVLCVVLVVQVVDPPGCVDPVSSVVVNVLSVQCSVCVVVVHHNVRSVVVD

Solvent-accessible surface area (backbone atoms only — not comparable to full-atom values): 4149 Å² total; per-residue (Å²): 134,63,69,44,82,80,32,88,88,44,72,87,71,56,61,70,59,52,59,64,50,48,57,57,53,55,46,68,70,41,87,85,49,65,89,39,74,64,56,43,49,51,52,52,50,56,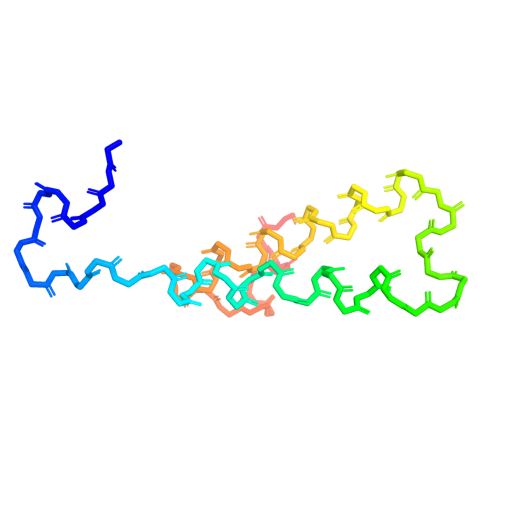52,50,49,49,55,50,36,46,75,71,74,38,50,68,73,60,49,66,71,74,110